Protein AF-A0A349UXU4-F1 (afdb_monomer)

Radius of gyration: 16.4 Å; Cα contacts (8 Å, |Δi|>4): 38; chains: 1; bounding box: 36×27×44 Å

Sequence (64 aa):
FSSTPHRVINCGGQDRYSIPLFVNPSAEVTIAPLIGDIDSVEPFHYGTYQKDLWQKTFPVANIT

Mean predicted aligned error: 4.27 Å

Foldseek 3Di:
DDDDDDDDDDPPPDDDDDDDDDDADDQQDWDFDDDDPRPPDDIDRRVVVVQVVCCVVPVVVPRD

Solvent-accessible surface area (backbone atoms only — not comparable to full-atom values): 4611 Å² total; per-residue (Å²): 139,78,85,80,87,82,85,89,79,88,84,76,90,61,93,82,88,83,84,89,84,82,93,72,78,63,53,87,40,73,49,64,64,88,75,77,73,53,84,78,50,82,65,42,51,42,39,60,53,52,50,55,51,46,39,71,74,40,66,88,69,71,75,127

Structure (mmCIF, N/CA/C/O backbone):
data_AF-A0A349UXU4-F1
#
_entry.id   AF-A0A349UXU4-F1
#
loop_
_atom_site.group_PDB
_atom_site.id
_atom_site.type_symbol
_atom_site.label_atom_id
_atom_site.label_alt_id
_atom_site.label_comp_id
_atom_site.label_asym_id
_atom_site.label_entity_id
_atom_site.label_seq_id
_atom_site.pdbx_PDB_ins_code
_atom_site.Cartn_x
_atom_site.Cartn_y
_atom_site.Cartn_z
_atom_site.occupancy
_atom_site.B_iso_or_equiv
_atom_site.auth_seq_id
_atom_site.auth_comp_id
_atom_site.auth_asym_id
_atom_site.auth_atom_id
_atom_site.pdbx_PDB_model_num
ATOM 1 N N . PHE A 1 1 ? -6.702 -8.561 -12.300 1.00 80.75 1 PHE A N 1
ATOM 2 C CA . PHE A 1 1 ? -6.951 -8.402 -10.850 1.00 80.75 1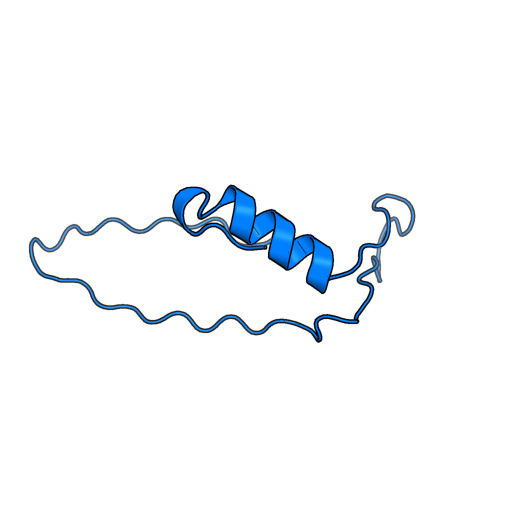 PHE A CA 1
ATOM 3 C C . PHE A 1 1 ? -7.319 -6.955 -10.5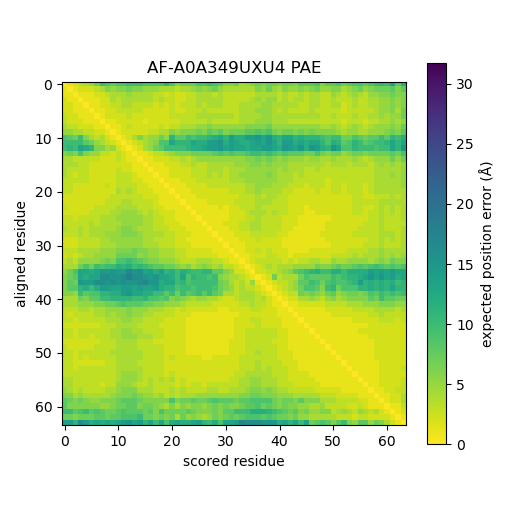68 1.00 80.75 1 PHE A C 1
ATOM 5 O O . PHE A 1 1 ? -6.894 -6.097 -11.328 1.00 80.75 1 PHE A O 1
ATOM 12 N N . SER A 1 2 ? -8.109 -6.681 -9.529 1.00 87.94 2 SER A N 1
ATOM 13 C CA . SER A 1 2 ? -8.446 -5.315 -9.105 1.00 87.94 2 SER A CA 1
ATOM 14 C C . SER A 1 2 ? -8.311 -5.207 -7.589 1.00 87.94 2 SER A C 1
ATOM 16 O O . SER A 1 2 ? -8.617 -6.170 -6.885 1.00 87.94 2 SER A O 1
ATOM 18 N N . SER A 1 3 ? -7.830 -4.063 -7.099 1.00 92.75 3 SER A N 1
ATOM 19 C CA . SER A 1 3 ? -7.784 -3.785 -5.662 1.00 92.75 3 SER A CA 1
ATOM 20 C C . SER A 1 3 ? -9.208 -3.614 -5.143 1.00 92.75 3 SER A C 1
ATOM 22 O O . SER A 1 3 ? -9.951 -2.781 -5.658 1.00 92.75 3 SER A O 1
ATOM 24 N N . THR A 1 4 ? -9.604 -4.413 -4.152 1.00 95.94 4 THR A N 1
ATOM 25 C CA . THR A 1 4 ? -10.978 -4.423 -3.637 1.00 95.94 4 THR A CA 1
ATOM 26 C C . THR A 1 4 ? -11.317 -3.091 -2.963 1.00 95.94 4 THR A C 1
ATOM 28 O O . THR A 1 4 ? -10.748 -2.793 -1.907 1.00 95.94 4 THR A O 1
ATOM 31 N N . PRO A 1 5 ? -12.275 -2.303 -3.486 1.00 96.38 5 PRO A N 1
ATOM 32 C CA . PRO A 1 5 ? -12.744 -1.105 -2.803 1.00 96.38 5 PRO A CA 1
ATOM 33 C C . PRO A 1 5 ? -13.479 -1.497 -1.518 1.00 96.38 5 PRO A C 1
ATOM 35 O O . PRO A 1 5 ? -14.337 -2.379 -1.532 1.00 96.38 5 PRO A O 1
ATOM 38 N N . HIS A 1 6 ? -13.158 -0.851 -0.400 1.00 95.81 6 HIS A N 1
ATOM 39 C CA . HIS A 1 6 ? -13.772 -1.152 0.892 1.00 95.81 6 HIS A CA 1
ATOM 40 C C . HIS A 1 6 ? -13.888 0.100 1.769 1.00 95.81 6 HIS A C 1
ATOM 42 O O . HIS A 1 6 ? -13.146 1.065 1.605 1.00 95.81 6 HIS A O 1
ATOM 48 N N . ARG A 1 7 ? -14.840 0.082 2.711 1.00 95.94 7 ARG A N 1
ATOM 49 C CA . ARG A 1 7 ? -15.036 1.121 3.735 1.00 95.94 7 ARG A CA 1
ATOM 50 C C . ARG A 1 7 ? -15.435 0.485 5.061 1.00 95.94 7 ARG A C 1
ATOM 52 O O . ARG A 1 7 ? -16.031 -0.590 5.070 1.00 95.94 7 ARG A O 1
ATOM 59 N N . VAL A 1 8 ? -15.170 1.175 6.166 1.00 94.94 8 VAL A N 1
ATOM 60 C CA . VAL A 1 8 ? -15.553 0.729 7.512 1.00 94.94 8 VAL A CA 1
ATOM 61 C C . VAL A 1 8 ? -16.632 1.654 8.070 1.00 94.94 8 VAL A C 1
ATOM 63 O O . VAL A 1 8 ? -16.498 2.871 7.997 1.00 94.94 8 VAL A O 1
ATOM 66 N N . ILE A 1 9 ? -17.692 1.073 8.637 1.00 94.38 9 ILE A N 1
ATOM 67 C CA . ILE A 1 9 ? -18.724 1.785 9.403 1.00 94.38 9 ILE A CA 1
ATOM 68 C C . ILE A 1 9 ? -18.779 1.142 10.791 1.00 94.38 9 ILE A C 1
ATOM 70 O O . ILE A 1 9 ? -18.945 -0.074 10.894 1.00 94.38 9 ILE A O 1
ATOM 74 N N . ASN A 1 10 ? -18.624 1.936 11.853 1.00 92.81 10 ASN A N 1
ATOM 75 C CA . ASN A 1 10 ? -18.789 1.443 13.220 1.00 92.81 10 ASN A CA 1
ATOM 76 C C . ASN A 1 10 ? -20.261 1.551 13.655 1.00 92.81 10 ASN A C 1
ATOM 78 O O . ASN A 1 10 ? -20.693 2.603 14.115 1.00 92.81 10 ASN A O 1
ATOM 82 N N . CYS A 1 11 ? -21.029 0.469 13.504 1.00 89.00 11 CYS A N 1
ATOM 83 C CA . CYS A 1 11 ? -22.456 0.438 13.862 1.00 89.00 11 CYS A CA 1
ATOM 84 C C . CYS A 1 11 ? -22.730 0.001 15.312 1.00 89.00 11 CYS A C 1
ATOM 86 O O . CYS A 1 11 ? -23.877 0.036 15.745 1.00 89.00 11 CYS A O 1
ATOM 88 N N . GLY A 1 12 ? -21.714 -0.468 16.044 1.00 85.75 12 GLY A N 1
ATOM 89 C CA . GLY A 1 12 ? -21.901 -1.161 17.324 1.00 85.75 12 GLY A CA 1
ATOM 90 C C . GLY A 1 12 ? -21.991 -0.257 18.552 1.00 85.75 12 GLY A C 1
ATOM 91 O O . GLY A 1 12 ? -22.259 -0.754 19.640 1.00 85.75 12 GLY A O 1
ATOM 92 N N . GLY A 1 13 ? -21.719 1.046 18.415 1.00 88.81 13 GLY A N 1
ATOM 93 C CA . GLY A 1 13 ? -21.652 1.979 19.551 1.00 88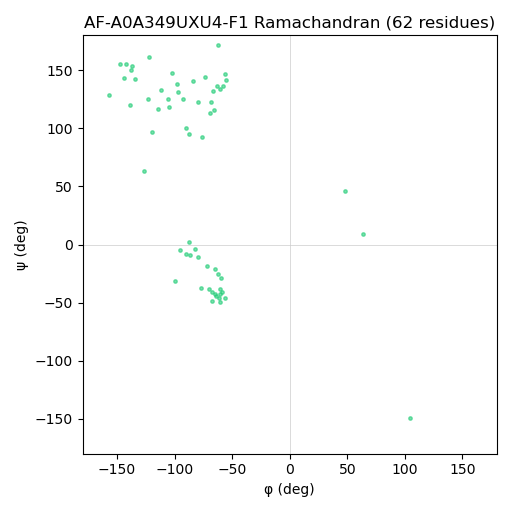.81 13 GLY A CA 1
ATOM 94 C C . GLY A 1 13 ? -20.537 1.673 20.564 1.00 88.81 13 GLY A C 1
ATOM 95 O O . GLY A 1 13 ? -20.505 2.278 21.628 1.00 88.81 13 GLY A O 1
ATOM 96 N N . GLN A 1 14 ? -19.645 0.735 20.239 1.00 94.12 14 GLN A N 1
ATOM 97 C CA . GLN A 1 14 ? -18.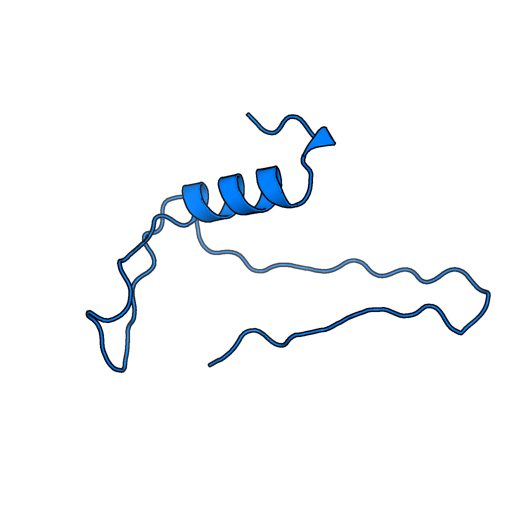486 0.321 21.027 1.00 94.12 14 GLN A CA 1
ATOM 98 C C . GLN A 1 14 ? -17.218 0.510 20.194 1.00 94.12 14 GLN A C 1
ATOM 100 O O . GLN A 1 14 ? -17.278 0.586 18.960 1.00 94.12 14 GLN A O 1
ATOM 105 N N . ASP A 1 15 ? -16.068 0.555 20.857 1.00 94.62 15 ASP A N 1
ATOM 106 C CA . ASP A 1 15 ? -14.782 0.684 20.181 1.00 94.62 15 ASP A CA 1
ATOM 107 C C . ASP A 1 15 ? -14.500 -0.527 19.283 1.00 94.62 15 ASP A C 1
ATOM 109 O O . ASP A 1 15 ? -14.704 -1.685 19.652 1.00 94.62 15 ASP A O 1
ATOM 113 N N . ARG A 1 16 ? -14.005 -0.248 18.073 1.00 94.81 16 ARG A N 1
ATOM 114 C CA . ARG A 1 16 ? -13.608 -1.262 17.093 1.00 94.81 16 ARG A CA 1
ATOM 115 C C . ARG A 1 16 ? -12.105 -1.186 16.859 1.00 94.81 16 ARG A C 1
ATOM 117 O O . ARG A 1 16 ? -11.623 -0.226 16.263 1.00 94.81 16 ARG A O 1
ATOM 124 N N . TYR A 1 17 ? -11.392 -2.250 17.211 1.00 94.25 17 TYR A N 1
ATOM 125 C CA . TYR A 1 17 ? -9.953 -2.375 16.974 1.00 94.25 17 TYR A CA 1
ATOM 126 C C . TYR A 1 17 ? -9.669 -3.19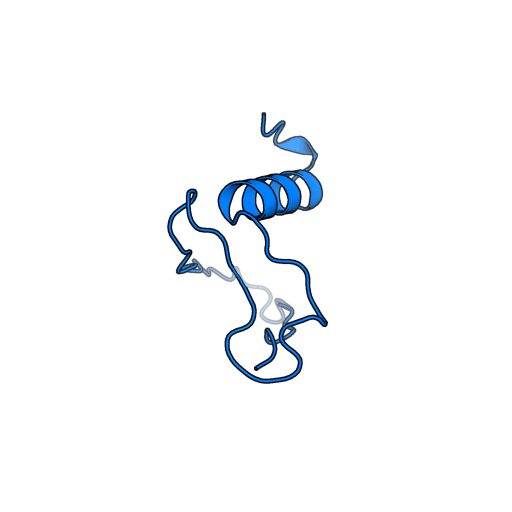5 15.713 1.00 94.25 17 TYR A C 1
ATOM 128 O O . TYR A 1 17 ? -10.315 -4.207 15.445 1.00 94.25 17 TYR A O 1
ATOM 136 N N . SER A 1 18 ? -8.707 -2.746 14.911 1.00 94.75 18 SER A N 1
ATOM 137 C CA . SER A 1 18 ? -8.257 -3.448 13.709 1.00 94.75 18 SER A CA 1
ATOM 138 C C . SER A 1 18 ? -6.841 -2.999 13.371 1.00 94.75 18 SER A C 1
ATOM 140 O O . SER A 1 18 ? -6.581 -1.801 13.307 1.00 94.75 18 SER A O 1
ATOM 142 N N . ILE A 1 19 ? -5.938 -3.958 13.174 1.00 96.56 19 ILE A N 1
ATOM 143 C CA . ILE A 1 19 ? -4.526 -3.711 12.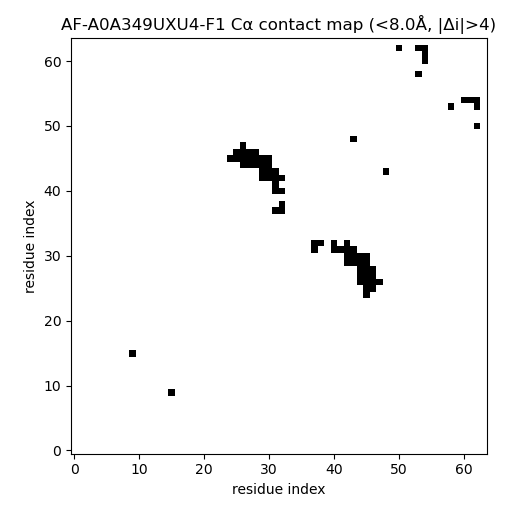866 1.00 96.56 19 ILE A CA 1
ATOM 144 C C . ILE A 1 19 ? -4.247 -4.353 11.500 1.00 96.56 19 ILE A C 1
ATOM 146 O O . ILE A 1 19 ? -4.080 -5.572 11.435 1.00 96.56 19 ILE A O 1
ATOM 150 N N . PRO A 1 20 ? -4.291 -3.589 10.393 1.00 95.50 20 PRO A N 1
ATOM 151 C CA . PRO A 1 20 ? -4.055 -4.143 9.065 1.00 95.50 20 PRO A CA 1
ATOM 152 C C . PRO A 1 20 ? -2.569 -4.450 8.842 1.00 95.50 20 PRO A C 1
ATOM 154 O O . PRO A 1 20 ? -1.696 -3.696 9.268 1.00 95.50 20 PRO A O 1
ATOM 157 N N . LEU A 1 21 ? -2.300 -5.535 8.113 1.00 96.88 21 LEU A N 1
ATOM 158 C CA . LEU A 1 21 ? -0.981 -5.862 7.576 1.00 96.88 21 LEU A CA 1
ATOM 159 C C . LEU A 1 21 ? -0.976 -5.599 6.068 1.00 96.88 21 LEU A C 1
ATOM 161 O O . LEU A 1 21 ? -1.788 -6.169 5.339 1.00 96.88 21 LEU A O 1
ATOM 165 N N . PHE A 1 22 ? -0.035 -4.780 5.603 1.00 95.50 22 PHE A N 1
ATOM 166 C CA . PHE A 1 22 ? 0.210 -4.549 4.180 1.00 95.50 22 PHE A CA 1
ATOM 167 C C . PHE A 1 22 ? 1.482 -5.283 3.760 1.00 95.50 22 PHE A C 1
ATOM 169 O O . PHE A 1 22 ? 2.564 -4.999 4.273 1.00 95.50 22 PHE A O 1
ATOM 176 N N . VAL A 1 23 ? 1.352 -6.231 2.832 1.00 97.31 23 VAL A N 1
ATOM 177 C CA . VAL A 1 23 ? 2.498 -6.940 2.252 1.00 97.31 23 VAL A CA 1
ATOM 178 C C . VAL A 1 23 ? 2.960 -6.161 1.030 1.00 97.31 23 VAL A C 1
ATOM 180 O O . VAL A 1 23 ? 2.353 -6.234 -0.036 1.00 97.31 23 VAL A O 1
ATOM 183 N N . ASN A 1 24 ? 4.019 -5.385 1.220 1.00 96.94 24 ASN A N 1
ATOM 184 C CA . ASN A 1 24 ? 4.562 -4.496 0.206 1.00 96.94 24 ASN A CA 1
ATOM 185 C C . ASN A 1 24 ? 5.818 -5.108 -0.441 1.00 96.94 24 ASN A C 1
ATOM 187 O O . ASN A 1 24 ? 6.571 -5.805 0.244 1.00 96.94 24 ASN A O 1
ATOM 191 N N . PRO A 1 25 ? 6.074 -4.847 -1.734 1.00 97.44 25 PRO A N 1
ATOM 192 C CA . PRO A 1 25 ? 7.354 -5.161 -2.363 1.00 97.44 25 PRO A CA 1
ATOM 193 C C . PRO A 1 25 ? 8.534 -4.397 -1.739 1.00 97.44 25 PRO A C 1
ATOM 195 O O . PRO A 1 25 ? 8.349 -3.471 -0.947 1.00 97.44 25 PRO A O 1
ATOM 198 N N . SER A 1 26 ? 9.757 -4.756 -2.149 1.00 97.88 26 SER A N 1
ATOM 199 C CA . SER A 1 26 ? 10.949 -3.940 -1.869 1.00 97.88 26 SER A CA 1
ATOM 200 C C . SER A 1 26 ? 10.753 -2.507 -2.375 1.00 97.88 26 SER A C 1
ATOM 202 O O . SER A 1 26 ? 10.204 -2.310 -3.459 1.00 97.88 26 SER A O 1
ATOM 204 N N . ALA A 1 27 ? 11.242 -1.514 -1.630 1.00 97.25 27 ALA A N 1
ATOM 205 C CA . ALA A 1 27 ? 11.172 -0.108 -2.030 1.00 97.25 27 ALA A CA 1
ATOM 206 C C . ALA A 1 27 ? 11.898 0.170 -3.359 1.00 97.25 27 ALA A C 1
ATOM 208 O O . ALA A 1 27 ? 11.466 1.040 -4.108 1.00 97.25 27 ALA A O 1
ATOM 209 N N . GLU A 1 28 ? 12.928 -0.620 -3.671 1.00 98.31 28 GLU A N 1
ATOM 210 C CA . GLU A 1 28 ? 13.791 -0.449 -4.848 1.00 98.31 28 GLU A CA 1
ATOM 211 C C . GLU A 1 28 ? 13.263 -1.152 -6.113 1.00 98.31 28 GLU A C 1
ATOM 213 O O . GLU A 1 28 ? 13.938 -1.200 -7.142 1.00 98.31 28 GLU A O 1
ATOM 218 N N . VAL A 1 29 ? 12.086 -1.789 -6.050 1.00 98.25 29 VAL A N 1
ATOM 219 C CA . VAL A 1 29 ? 11.565 -2.546 -7.194 1.00 98.25 29 VAL A CA 1
ATOM 220 C C . VAL A 1 29 ? 10.841 -1.634 -8.184 1.00 98.25 29 VAL A C 1
ATOM 222 O O . VAL A 1 29 ? 10.066 -0.756 -7.802 1.00 98.25 29 VAL A O 1
ATOM 225 N N . THR A 1 30 ? 11.039 -1.898 -9.476 1.00 97.88 30 THR A N 1
ATOM 226 C CA . THR A 1 30 ? 10.186 -1.361 -10.543 1.00 97.88 30 THR A CA 1
ATOM 227 C C . THR A 1 30 ? 9.072 -2.359 -10.845 1.00 97.88 30 THR A C 1
ATOM 229 O O . THR A 1 30 ? 9.339 -3.530 -11.111 1.00 97.88 30 THR A O 1
ATOM 232 N N . ILE A 1 31 ? 7.822 -1.904 -10.784 1.00 95.81 31 ILE A N 1
ATOM 233 C CA . ILE A 1 31 ? 6.631 -2.700 -11.086 1.00 95.81 31 ILE A CA 1
ATOM 234 C C . ILE A 1 31 ? 6.213 -2.420 -12.528 1.00 95.81 31 ILE A C 1
ATOM 236 O O . ILE A 1 31 ? 6.084 -1.261 -12.913 1.00 95.81 31 ILE A O 1
ATOM 240 N N . ALA A 1 32 ? 5.969 -3.482 -13.297 1.00 94.69 32 ALA A N 1
ATOM 241 C CA . ALA A 1 32 ? 5.496 -3.421 -14.677 1.00 94.69 32 ALA A CA 1
ATOM 242 C C . ALA A 1 32 ? 4.388 -4.466 -14.923 1.00 94.69 32 ALA A C 1
ATOM 244 O O . ALA A 1 32 ? 4.351 -5.490 -14.225 1.00 94.69 32 ALA A O 1
ATOM 245 N N . PRO A 1 33 ? 3.484 -4.243 -15.894 1.00 93.12 33 PRO A N 1
ATOM 246 C CA . PRO A 1 33 ? 2.502 -5.245 -16.299 1.00 93.12 33 PRO A CA 1
ATOM 247 C C . PRO A 1 33 ? 3.167 -6.548 -16.773 1.00 93.12 33 PRO A C 1
ATOM 249 O O . PRO A 1 33 ? 4.126 -6.523 -17.537 1.00 93.12 33 PRO A O 1
ATOM 252 N N . LEU A 1 34 ? 2.639 -7.698 -16.338 1.00 90.50 34 LEU A N 1
ATOM 253 C CA . LEU A 1 34 ? 3.155 -9.022 -16.728 1.00 90.50 34 LEU A CA 1
ATOM 254 C C . LEU A 1 34 ? 2.331 -9.691 -17.841 1.00 90.50 34 LEU A C 1
ATOM 256 O O . LEU A 1 34 ? 2.856 -10.496 -18.604 1.00 90.50 34 LEU A O 1
ATOM 260 N N . ILE A 1 35 ? 1.023 -9.422 -17.895 1.00 89.88 35 ILE A N 1
ATOM 261 C CA . ILE A 1 35 ? 0.064 -10.077 -18.797 1.00 89.88 35 ILE A CA 1
ATOM 262 C C . ILE A 1 35 ? -0.972 -9.036 -19.231 1.00 89.88 35 ILE A C 1
ATOM 264 O O . ILE A 1 35 ? -1.406 -8.230 -18.407 1.00 89.88 35 ILE A O 1
ATOM 268 N N . GLY A 1 36 ? -1.415 -9.101 -20.487 1.00 84.25 36 GLY A N 1
ATOM 269 C CA . GLY A 1 36 ? -2.386 -8.175 -21.070 1.00 84.25 36 GLY A CA 1
ATOM 270 C C . GLY A 1 36 ? -1.707 -7.183 -22.008 1.00 84.25 36 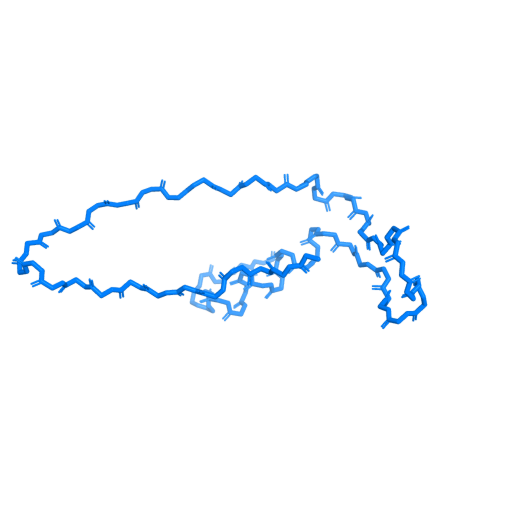GLY A C 1
ATOM 271 O O . GLY A 1 36 ? -0.710 -7.524 -22.639 1.00 84.25 36 GLY A O 1
ATOM 272 N N . ASP A 1 37 ? -2.257 -5.976 -22.103 1.00 85.50 37 ASP A N 1
ATOM 273 C CA . ASP A 1 37 ? -1.642 -4.883 -22.855 1.00 85.50 37 ASP A CA 1
ATOM 274 C C . ASP A 1 37 ? -0.472 -4.300 -22.049 1.00 85.50 37 ASP A C 1
ATOM 276 O O . ASP A 1 37 ? -0.663 -3.469 -21.157 1.00 85.50 37 ASP A O 1
ATOM 280 N N . ILE A 1 38 ? 0.731 -4.817 -22.303 1.00 85.25 38 ILE A N 1
ATOM 281 C CA . ILE A 1 38 ? 1.942 -4.490 -21.538 1.00 85.25 38 ILE A CA 1
ATOM 282 C C . ILE A 1 38 ? 2.373 -3.027 -21.683 1.00 85.25 38 ILE A C 1
ATOM 284 O O . ILE A 1 38 ? 3.033 -2.516 -20.784 1.00 85.25 38 ILE A O 1
ATOM 288 N N . ASP A 1 39 ? 1.933 -2.355 -22.748 1.00 88.06 39 ASP A N 1
ATOM 289 C CA . ASP A 1 39 ? 2.265 -0.959 -23.041 1.00 88.06 39 ASP A CA 1
ATOM 290 C C . ASP A 1 39 ? 1.184 0.014 -22.528 1.00 88.06 39 ASP A C 1
ATOM 292 O O . ASP A 1 39 ? 1.344 1.231 -22.593 1.00 88.06 39 ASP A O 1
ATOM 296 N N . SER A 1 40 ? 0.071 -0.498 -21.984 1.00 86.62 40 SER A N 1
ATOM 297 C CA . SER A 1 40 ? -1.038 0.336 -21.488 1.00 86.62 40 SER A CA 1
ATOM 298 C C . SER A 1 40 ? -0.734 1.088 -20.190 1.00 86.62 40 SER A C 1
ATOM 300 O O . SER A 1 40 ? -1.445 2.035 -19.844 1.00 86.62 40 SER A O 1
ATOM 302 N N . VAL A 1 41 ? 0.283 0.655 -19.442 1.00 87.81 41 VAL A N 1
ATOM 303 C CA . VAL A 1 41 ? 0.663 1.245 -18.158 1.00 87.81 41 VAL A CA 1
ATOM 304 C C . VAL A 1 41 ? 2.176 1.328 -18.076 1.00 87.81 41 VAL A C 1
ATOM 306 O O . VAL A 1 41 ? 2.863 0.308 -18.078 1.00 87.81 41 VAL A O 1
ATOM 309 N N . GLU A 1 42 ? 2.675 2.551 -17.925 1.00 93.69 42 GLU A N 1
ATOM 310 C CA . GLU A 1 42 ? 4.097 2.801 -17.717 1.00 93.69 42 GLU A CA 1
ATOM 311 C C . GLU A 1 42 ? 4.602 2.122 -16.432 1.00 93.69 42 GLU A C 1
ATOM 313 O O . GLU A 1 42 ? 3.962 2.241 -15.374 1.00 93.69 42 GLU A O 1
ATOM 318 N N . PRO A 1 43 ? 5.754 1.428 -16.483 1.00 95.88 43 PRO A N 1
ATOM 319 C CA . PRO A 1 43 ? 6.405 0.912 -15.290 1.00 95.88 43 PRO A CA 1
ATOM 320 C C . PRO A 1 43 ? 6.697 2.017 -14.273 1.00 95.88 43 PRO A C 1
ATOM 322 O O . PRO A 1 43 ? 7.027 3.148 -14.631 1.00 95.88 43 PRO A O 1
ATOM 325 N N . PHE A 1 44 ? 6.636 1.688 -12.983 1.00 96.81 44 PHE A N 1
ATOM 326 C CA . PHE A 1 44 ? 6.882 2.663 -11.920 1.00 96.81 44 PHE A CA 1
ATOM 327 C C . PHE A 1 44 ? 7.725 2.097 -10.779 1.00 96.81 44 PHE A C 1
ATOM 329 O O . PHE A 1 44 ? 7.676 0.909 -10.462 1.00 96.81 44 PHE A O 1
ATOM 336 N N . HIS A 1 45 ? 8.485 2.977 -10.128 1.00 98.19 45 HIS A N 1
ATOM 337 C CA . HIS A 1 45 ? 9.289 2.643 -8.957 1.00 98.19 45 HIS A CA 1
ATOM 338 C C . HIS A 1 45 ? 8.416 2.591 -7.695 1.00 98.19 45 HIS A C 1
ATOM 340 O O . HIS A 1 45 ? 7.749 3.575 -7.351 1.00 98.19 45 HIS A O 1
ATOM 346 N N . TYR A 1 46 ? 8.407 1.453 -6.995 1.00 98.06 46 TYR A N 1
ATOM 347 C CA . TYR A 1 46 ? 7.471 1.216 -5.895 1.00 98.06 46 TYR A CA 1
ATOM 348 C C . TYR A 1 46 ? 7.686 2.168 -4.712 1.00 98.06 46 TYR A C 1
ATOM 350 O O . TYR A 1 46 ? 6.713 2.712 -4.191 1.00 98.06 46 TYR A O 1
ATOM 358 N N . GLY A 1 47 ? 8.937 2.426 -4.316 1.00 97.88 47 GLY A N 1
ATOM 359 C CA . GLY A 1 47 ? 9.242 3.339 -3.212 1.00 97.88 47 GLY A CA 1
ATOM 360 C C . GLY A 1 47 ? 8.755 4.767 -3.471 1.00 97.88 47 GLY A C 1
ATOM 361 O O . GLY A 1 47 ? 8.207 5.409 -2.575 1.00 97.88 47 GLY A O 1
ATOM 362 N N . THR A 1 48 ? 8.862 5.235 -4.718 1.00 97.81 48 THR A N 1
ATOM 363 C CA . THR A 1 48 ? 8.366 6.559 -5.125 1.00 97.81 48 THR A CA 1
ATOM 364 C C . THR A 1 48 ? 6.844 6.600 -5.059 1.00 97.81 48 THR A C 1
ATOM 366 O O . THR A 1 48 ? 6.274 7.481 -4.422 1.00 97.81 48 THR A O 1
ATOM 369 N N . TYR A 1 49 ? 6.182 5.589 -5.631 1.00 97.12 49 TYR A N 1
ATOM 370 C CA . TYR A 1 49 ? 4.727 5.455 -5.567 1.00 97.12 49 TYR A CA 1
ATOM 371 C C . TYR A 1 49 ? 4.205 5.430 -4.122 1.00 97.12 49 TYR A C 1
ATOM 373 O O . TYR A 1 49 ? 3.236 6.119 -3.798 1.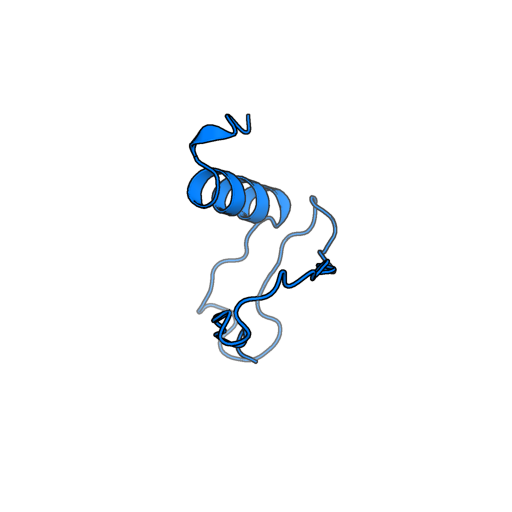00 97.12 49 TYR A O 1
ATOM 381 N N . GLN A 1 50 ? 4.842 4.650 -3.245 1.00 96.94 50 GLN A N 1
ATOM 382 C CA . GLN A 1 50 ? 4.431 4.516 -1.849 1.00 96.94 50 GLN A CA 1
ATOM 383 C C . GLN A 1 50 ? 4.569 5.842 -1.097 1.00 96.94 50 GLN A C 1
ATOM 385 O O . GLN A 1 50 ? 3.645 6.239 -0.385 1.00 96.94 50 GLN A O 1
ATOM 390 N N . LYS A 1 51 ? 5.688 6.548 -1.287 1.00 96.31 51 LYS A N 1
ATOM 391 C CA . LYS A 1 51 ? 5.919 7.863 -0.689 1.00 96.31 51 LYS A CA 1
ATOM 392 C C . LYS A 1 51 ? 4.871 8.879 -1.139 1.00 96.31 51 LYS A C 1
ATOM 394 O O . LYS A 1 51 ? 4.247 9.515 -0.289 1.00 96.31 51 LYS A O 1
ATOM 399 N N . ASP A 1 52 ? 4.619 8.974 -2.442 1.00 96.69 52 ASP A N 1
ATOM 400 C CA . ASP A 1 52 ? 3.619 9.888 -3.002 1.00 96.69 52 ASP A CA 1
ATOM 401 C C . ASP A 1 52 ? 2.215 9.582 -2.468 1.00 96.69 52 ASP A C 1
ATOM 403 O O . ASP A 1 52 ? 1.446 10.486 -2.128 1.00 96.69 52 ASP A O 1
ATOM 407 N N . LEU A 1 53 ? 1.864 8.295 -2.380 1.00 96.00 53 LEU A N 1
ATOM 408 C CA . LEU A 1 53 ? 0.590 7.849 -1.826 1.00 96.00 53 LEU A CA 1
ATOM 409 C C . LEU A 1 53 ? 0.450 8.267 -0.359 1.00 96.00 53 LEU A C 1
ATOM 411 O O . LEU A 1 53 ? -0.601 8.777 0.035 1.00 96.00 53 LEU A O 1
ATOM 415 N N . TRP A 1 54 ? 1.488 8.075 0.455 1.00 95.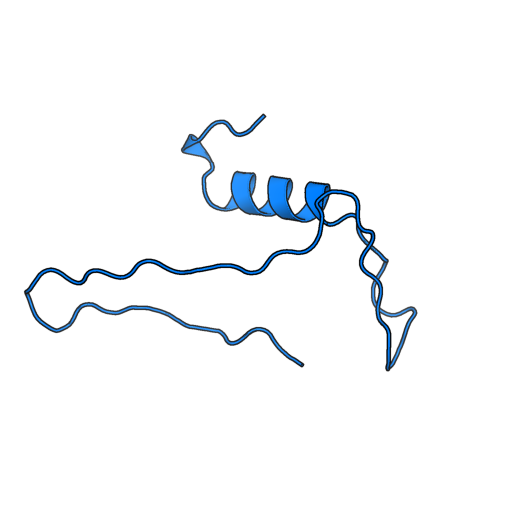50 54 TRP A N 1
ATOM 416 C CA . TRP A 1 54 ? 1.455 8.450 1.866 1.00 95.50 54 TRP A CA 1
ATOM 417 C C . TRP A 1 54 ? 1.400 9.959 2.070 1.00 95.50 54 TRP A C 1
ATOM 419 O O . TRP A 1 54 ? 0.612 10.411 2.895 1.00 95.50 54 TRP A O 1
ATOM 429 N N . GLN A 1 55 ? 2.147 10.743 1.293 1.00 96.06 55 GLN A N 1
ATOM 430 C CA . GLN A 1 55 ? 2.075 12.207 1.332 1.00 96.06 55 GLN A CA 1
ATOM 431 C C . GLN A 1 55 ? 0.663 12.717 1.010 1.00 96.06 55 GLN A C 1
ATOM 433 O O . GLN A 1 55 ? 0.160 13.615 1.683 1.00 96.06 55 GLN A O 1
ATOM 438 N N . LYS A 1 56 ? -0.014 12.109 0.026 1.00 95.75 56 LYS A N 1
ATOM 439 C CA . LYS A 1 56 ? -1.407 12.441 -0.325 1.00 95.75 56 LYS A CA 1
ATOM 440 C C . LYS A 1 56 ? -2.409 11.998 0.743 1.00 95.75 56 LYS A C 1
ATOM 442 O O . LYS A 1 56 ? -3.379 12.704 0.998 1.00 95.75 56 LYS A O 1
ATOM 447 N N . THR A 1 57 ? -2.191 10.830 1.346 1.00 95.12 57 THR A N 1
ATOM 448 C CA . THR A 1 57 ? -3.111 10.243 2.337 1.00 95.12 57 THR A CA 1
ATOM 449 C C . THR A 1 57 ? -2.988 10.923 3.701 1.00 95.12 57 THR A C 1
ATOM 451 O O . THR A 1 57 ? -3.988 11.132 4.384 1.00 95.12 57 THR A O 1
ATOM 454 N N . PHE A 1 58 ? -1.769 11.295 4.091 1.00 94.31 58 PHE A N 1
ATOM 455 C CA . PHE A 1 58 ? -1.434 11.841 5.404 1.00 94.31 58 PHE A CA 1
ATOM 456 C C . PHE A 1 58 ? -0.693 13.184 5.272 1.00 94.31 58 PHE A C 1
ATOM 458 O O . PHE A 1 58 ? 0.456 13.301 5.699 1.00 94.31 58 PHE A O 1
ATOM 465 N N . PRO A 1 59 ? -1.330 14.231 4.716 1.00 92.25 59 PRO A N 1
ATOM 466 C CA . PRO A 1 59 ? -0.651 15.489 4.391 1.00 92.25 59 PRO A CA 1
ATOM 467 C C . PRO A 1 59 ? -0.071 16.213 5.615 1.00 92.25 59 PRO A C 1
ATOM 469 O O . PRO A 1 59 ? 0.900 16.949 5.496 1.00 92.25 59 PRO A O 1
ATOM 472 N N . VAL A 1 60 ? -0.627 15.980 6.807 1.00 93.75 60 VAL A N 1
ATOM 473 C CA . VAL A 1 60 ? -0.150 16.589 8.062 1.00 93.75 60 VAL A CA 1
ATOM 474 C C . VAL A 1 60 ? 1.090 15.904 8.645 1.00 93.75 60 VAL A C 1
ATOM 476 O O . VAL A 1 60 ? 1.685 16.420 9.586 1.00 93.75 60 VAL A O 1
ATOM 479 N N . ALA A 1 61 ? 1.476 14.738 8.120 1.00 90.94 61 ALA A N 1
ATOM 480 C CA . ALA A 1 61 ? 2.579 13.943 8.652 1.00 90.94 61 ALA A CA 1
ATOM 481 C C . ALA A 1 61 ? 3.967 14.414 8.176 1.00 90.94 61 ALA A C 1
ATOM 483 O O . ALA A 1 61 ? 4.964 13.864 8.633 1.00 90.94 61 ALA A O 1
ATOM 484 N N . ASN A 1 62 ? 4.046 15.415 7.284 1.00 87.62 62 ASN A N 1
ATOM 485 C CA . ASN A 1 62 ? 5.299 15.998 6.775 1.00 87.62 62 ASN A CA 1
ATOM 486 C C . ASN A 1 62 ? 6.332 14.948 6.318 1.00 87.62 62 ASN A C 1
ATOM 488 O O . ASN A 1 62 ? 7.510 15.021 6.659 1.00 87.62 62 ASN A O 1
ATOM 492 N N . ILE A 1 63 ? 5.877 13.953 5.555 1.00 87.44 63 ILE A N 1
ATOM 493 C CA . ILE A 1 63 ? 6.718 12.862 5.048 1.00 87.44 63 ILE A CA 1
ATOM 494 C C . ILE A 1 63 ? 7.690 13.428 4.004 1.00 87.44 63 ILE A C 1
ATOM 496 O O . ILE A 1 63 ? 7.253 13.871 2.939 1.00 87.44 63 ILE A O 1
ATOM 500 N N . THR A 1 64 ? 8.990 13.423 4.314 1.00 80.19 64 THR A N 1
ATOM 501 C CA . THR A 1 64 ? 10.058 14.018 3.487 1.00 80.19 64 THR A CA 1
ATOM 502 C C . THR A 1 64 ? 10.654 13.101 2.449 1.00 80.19 64 THR A C 1
ATOM 504 O O . THR A 1 64 ? 10.707 11.865 2.633 1.00 80.19 64 THR A O 1
#

Secondary structure (DSSP, 8-state):
-----------SSS---------PPPTTPEE---SS-TTSS--EEHHHHHHHHHHHH-GGG---

pLDDT: mean 93.46, std 4.47, range [80.19, 98.31]